Protein AF-A0A7M5V7S6-F1 (afdb_monomer_lite)

Foldseek 3Di:
DVVVVVVVQVVCCVVVVDPPDDPQPDLVQKDWDLVVLLVVVVPDDLQAQDPLVVSLVVRVIDGPVRHRDPCRSVSSVVSCVVVVPDRVSNVPPPDPPPVPPPDDPPPPPPPDDD

pLDDT: mean 78.66, std 14.25, range [43.69, 93.25]

Structure (mmCIF, N/CA/C/O backbone):
data_AF-A0A7M5V7S6-F1
#
_entry.id   AF-A0A7M5V7S6-F1
#
loop_
_atom_site.group_PDB
_atom_site.id
_atom_site.type_symbol
_atom_site.label_atom_id
_atom_site.label_alt_id
_atom_site.label_comp_id
_atom_site.label_asym_id
_atom_site.label_entity_id
_atom_site.label_seq_id
_atom_site.pdbx_PDB_ins_code
_atom_site.Cartn_x
_atom_site.Cartn_y
_atom_site.Cartn_z
_atom_site.occupancy
_atom_site.B_iso_or_equiv
_atom_site.auth_seq_id
_atom_site.auth_comp_id
_atom_site.auth_asym_id
_atom_site.auth_atom_id
_atom_site.pdbx_PDB_model_num
ATOM 1 N N . GLU A 1 1 ? 26.559 -3.299 13.815 1.00 65.69 1 GLU A N 1
ATOM 2 C CA . GLU A 1 1 ? 25.907 -2.121 14.434 1.00 65.69 1 GLU A CA 1
ATOM 3 C C . GLU A 1 1 ? 24.507 -1.780 13.887 1.00 65.69 1 GLU A C 1
ATOM 5 O O . GLU A 1 1 ? 23.562 -1.748 14.662 1.00 65.69 1 GLU A O 1
ATOM 10 N N . ALA A 1 2 ? 24.305 -1.566 12.576 1.00 69.00 2 ALA A N 1
ATOM 11 C CA . ALA A 1 2 ? 22.989 -1.167 12.034 1.00 69.00 2 ALA A CA 1
ATOM 12 C C . ALA A 1 2 ? 21.857 -2.196 12.255 1.00 69.00 2 ALA A C 1
ATOM 14 O O . ALA A 1 2 ? 20.743 -1.813 12.595 1.00 69.00 2 ALA A O 1
ATOM 15 N N . LYS A 1 3 ? 22.151 -3.498 12.120 1.00 77.88 3 LYS A N 1
ATOM 16 C CA . LYS A 1 3 ? 21.167 -4.579 12.325 1.00 77.88 3 LYS A CA 1
ATOM 17 C C . LYS A 1 3 ? 20.629 -4.626 13.762 1.00 77.88 3 LYS A C 1
ATOM 19 O O . LYS A 1 3 ? 19.434 -4.814 13.953 1.00 77.88 3 LYS A O 1
ATOM 24 N N . LEU A 1 4 ? 21.496 -4.394 14.750 1.00 81.00 4 LEU A N 1
ATOM 25 C CA . LEU A 1 4 ? 21.135 -4.401 16.173 1.00 81.00 4 LEU A CA 1
ATOM 26 C C . LEU A 1 4 ? 20.152 -3.274 16.506 1.00 81.00 4 LEU A C 1
ATOM 28 O O . LEU A 1 4 ? 19.153 -3.516 17.171 1.00 81.00 4 LEU A O 1
ATOM 32 N N . ARG A 1 5 ? 20.365 -2.073 15.951 1.00 78.06 5 ARG A N 1
ATOM 33 C CA . ARG A 1 5 ? 19.434 -0.942 16.111 1.00 78.06 5 ARG A CA 1
ATOM 34 C C . ARG A 1 5 ? 18.040 -1.245 15.563 1.00 78.06 5 ARG A C 1
ATOM 36 O O . ARG A 1 5 ? 17.044 -0.833 16.148 1.00 78.06 5 ARG A O 1
ATOM 43 N N . THR A 1 6 ? 17.957 -1.959 14.441 1.00 79.88 6 THR A N 1
ATOM 44 C CA . THR A 1 6 ? 16.670 -2.344 13.846 1.00 79.88 6 THR A CA 1
ATOM 45 C C . THR A 1 6 ? 15.940 -3.382 14.693 1.00 79.88 6 THR A C 1
ATOM 47 O O . THR A 1 6 ? 14.734 -3.261 14.873 1.00 79.88 6 THR A O 1
ATOM 50 N N . ILE A 1 7 ? 16.660 -4.372 15.227 1.00 83.00 7 ILE A N 1
ATOM 51 C CA . ILE A 1 7 ? 16.087 -5.417 16.088 1.00 83.00 7 ILE A CA 1
ATOM 52 C C . ILE A 1 7 ? 15.566 -4.800 17.390 1.00 83.00 7 ILE A C 1
ATOM 54 O O . ILE A 1 7 ? 14.383 -4.927 17.682 1.00 83.00 7 ILE A O 1
ATOM 58 N N . GLN A 1 8 ? 16.391 -4.007 18.080 1.00 83.94 8 GLN A N 1
ATOM 59 C CA . GLN A 1 8 ? 16.003 -3.321 19.319 1.00 83.94 8 GLN A CA 1
ATOM 60 C C . GLN A 1 8 ? 14.791 -2.401 19.136 1.00 83.94 8 GLN A C 1
ATOM 62 O O . GLN A 1 8 ? 13.964 -2.254 20.033 1.00 83.94 8 GLN A O 1
ATOM 67 N N . ARG A 1 9 ? 14.666 -1.754 17.971 1.00 79.00 9 ARG A N 1
ATOM 68 C CA . ARG A 1 9 ? 13.492 -0.931 17.668 1.00 79.00 9 ARG A CA 1
ATOM 69 C C . ARG A 1 9 ? 12.236 -1.781 17.475 1.00 79.00 9 ARG A C 1
ATOM 71 O O . ARG A 1 9 ? 11.202 -1.421 18.021 1.00 79.00 9 ARG A O 1
ATOM 78 N N . LYS A 1 10 ? 12.332 -2.901 16.753 1.00 79.88 10 LYS A N 1
ATOM 79 C CA . LYS A 1 10 ? 11.210 -3.835 16.568 1.00 79.88 10 LYS A CA 1
ATOM 80 C C . LYS A 1 10 ? 10.748 -4.456 17.886 1.00 79.88 10 LYS A C 1
ATOM 82 O O . LYS A 1 10 ? 9.552 -4.595 18.095 1.00 79.88 10 LYS A O 1
ATOM 87 N N . GLU A 1 11 ? 11.674 -4.782 18.784 1.00 83.31 11 GLU A N 1
ATOM 88 C CA . GLU A 1 11 ? 11.350 -5.287 20.125 1.00 83.31 11 GLU A CA 1
ATOM 89 C C . GLU A 1 11 ? 10.598 -4.238 20.952 1.00 83.31 11 GLU A C 1
ATOM 91 O O . GLU A 1 11 ? 9.573 -4.547 21.553 1.00 83.31 11 GLU A O 1
ATOM 96 N N . LYS A 1 12 ? 11.032 -2.972 20.908 1.00 81.62 12 LYS A N 1
ATOM 97 C CA . LYS A 1 12 ? 10.308 -1.861 21.548 1.00 81.62 12 LYS A CA 1
ATOM 98 C C . LYS A 1 12 ? 8.929 -1.617 20.932 1.00 81.62 12 LYS A C 1
ATOM 100 O O . LYS A 1 12 ? 8.007 -1.265 21.658 1.00 81.62 12 LYS A O 1
ATOM 105 N N . GLU A 1 13 ? 8.781 -1.795 19.619 1.00 81.38 13 GLU A N 1
ATOM 106 C CA . GLU A 1 13 ? 7.482 -1.725 18.936 1.00 81.38 13 GLU A CA 1
ATOM 107 C C . GLU A 1 13 ? 6.558 -2.873 19.381 1.00 81.38 13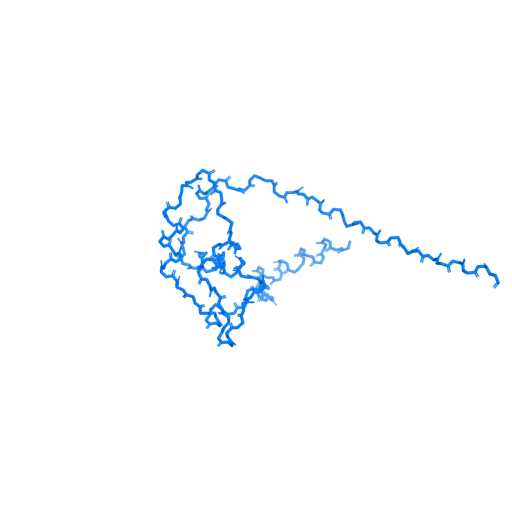 GLU A C 1
ATOM 109 O O . GLU A 1 13 ? 5.396 -2.628 19.691 1.00 81.38 13 GLU A O 1
ATOM 114 N N . ALA A 1 14 ? 7.082 -4.098 19.512 1.00 77.38 14 ALA A N 1
ATOM 115 C CA . ALA A 1 14 ? 6.330 -5.253 20.011 1.00 77.38 14 ALA A CA 1
ATOM 116 C C . ALA A 1 14 ? 5.915 -5.106 21.487 1.00 77.38 14 ALA A C 1
ATOM 118 O O . ALA A 1 14 ? 4.832 -5.534 21.870 1.00 77.38 14 ALA A O 1
ATOM 119 N N . GLN A 1 15 ? 6.753 -4.463 22.305 1.00 83.25 15 GLN A N 1
ATOM 120 C CA . GLN A 1 15 ? 6.478 -4.161 23.716 1.00 83.25 15 GLN A CA 1
ATOM 121 C C . GLN A 1 15 ? 5.604 -2.907 23.917 1.00 83.25 15 GLN A C 1
ATOM 123 O O . GLN A 1 15 ? 5.347 -2.518 25.052 1.00 83.25 15 GLN A O 1
ATOM 128 N N . GLY A 1 16 ? 5.183 -2.227 22.843 1.00 79.06 16 GLY A N 1
ATOM 129 C CA . GLY A 1 16 ? 4.388 -0.994 22.918 1.00 79.06 16 GLY A CA 1
ATOM 130 C C . GLY A 1 16 ? 5.158 0.251 23.388 1.00 79.06 16 GLY A C 1
ATOM 131 O O . GLY A 1 16 ? 4.581 1.331 23.492 1.00 79.06 16 GLY A O 1
ATOM 132 N N . LEU A 1 17 ? 6.469 0.137 23.623 1.00 81.38 17 LEU A N 1
ATOM 133 C CA . LEU A 1 17 ? 7.358 1.230 24.041 1.00 81.38 17 LEU A CA 1
ATOM 134 C C . LEU A 1 17 ? 7.698 2.194 22.892 1.00 81.38 17 LEU A C 1
ATOM 136 O O . LEU A 1 17 ? 8.195 3.296 23.126 1.00 81.38 17 LEU A O 1
ATOM 140 N N . ALA A 1 18 ? 7.456 1.792 21.643 1.00 75.38 18 ALA A N 1
ATOM 141 C CA . ALA A 1 18 ? 7.631 2.627 20.462 1.00 75.38 18 ALA A CA 1
ATOM 142 C C . ALA A 1 18 ? 6.444 2.474 19.505 1.00 75.38 18 ALA A C 1
ATOM 144 O O . ALA A 1 18 ? 6.017 1.365 19.199 1.00 75.38 18 ALA A O 1
ATOM 145 N N . LYS A 1 19 ? 5.929 3.595 18.984 1.00 70.12 19 LYS A N 1
ATOM 146 C CA . LYS A 1 19 ? 4.901 3.556 17.936 1.00 70.12 19 LYS A CA 1
ATOM 147 C C . LYS A 1 19 ? 5.531 3.104 16.612 1.00 70.12 19 LYS A C 1
ATOM 149 O O . LYS A 1 19 ? 6.582 3.647 16.243 1.00 70.12 19 LYS A O 1
ATOM 154 N N . PRO A 1 20 ? 4.893 2.177 15.872 1.00 69.75 20 PRO A N 1
ATOM 155 C CA . PRO A 1 20 ? 5.357 1.802 14.547 1.00 69.75 20 PRO A CA 1
ATOM 156 C C . PRO A 1 20 ? 5.373 3.033 13.640 1.00 69.75 20 PRO A C 1
ATOM 158 O O . PRO A 1 20 ? 4.497 3.901 13.698 1.00 69.75 20 PRO A O 1
ATOM 161 N N . SER A 1 21 ? 6.408 3.139 12.809 1.00 64.31 21 SER A N 1
ATOM 162 C CA . SER A 1 21 ? 6.527 4.253 11.873 1.00 64.31 21 SER A CA 1
ATOM 163 C C . SER A 1 21 ? 5.499 4.103 10.749 1.00 64.31 21 SER A C 1
ATOM 165 O O . SER A 1 21 ? 5.682 3.307 9.832 1.00 64.31 21 SER A O 1
ATOM 167 N N . ASN A 1 22 ? 4.426 4.895 10.800 1.00 63.66 22 ASN A N 1
ATOM 168 C CA . ASN A 1 22 ? 3.466 4.993 9.703 1.00 63.66 22 ASN A CA 1
ATOM 169 C C . ASN A 1 22 ? 3.965 5.990 8.656 1.00 63.66 22 ASN A C 1
ATOM 171 O O . ASN A 1 22 ? 3.747 7.195 8.765 1.00 63.66 22 ASN A O 1
ATOM 175 N N . HIS A 1 23 ? 4.612 5.478 7.609 1.00 61.72 23 HIS A N 1
ATOM 176 C CA . HIS A 1 23 ? 5.129 6.301 6.510 1.00 61.72 23 HIS A CA 1
ATOM 177 C C . HIS A 1 23 ? 4.022 6.954 5.651 1.00 61.72 23 HIS A C 1
ATOM 179 O O . HIS A 1 23 ? 4.281 7.909 4.924 1.00 61.72 23 HIS A O 1
ATOM 185 N N . VAL A 1 24 ? 2.785 6.459 5.750 1.00 65.94 24 VAL A N 1
ATOM 186 C CA . VAL A 1 24 ? 1.629 6.908 4.953 1.00 65.94 24 VAL A CA 1
ATOM 187 C C . VAL A 1 24 ? 0.874 8.082 5.604 1.00 65.94 24 VAL A C 1
ATOM 189 O O . VAL A 1 24 ? 0.220 8.864 4.910 1.00 65.94 24 VAL A O 1
ATOM 192 N N . GLY A 1 25 ? 1.017 8.265 6.922 1.00 72.75 25 GLY A N 1
ATOM 193 C CA . GLY A 1 25 ? 0.261 9.259 7.690 1.00 72.75 25 GLY A CA 1
ATOM 194 C C . GLY A 1 25 ? -1.215 8.879 7.880 1.00 72.75 25 GLY A C 1
ATOM 195 O O . GLY A 1 25 ? -1.558 7.699 7.872 1.00 72.75 25 GLY A O 1
ATOM 196 N N . ASN A 1 26 ? -2.080 9.879 8.081 1.00 81.69 26 ASN A N 1
ATOM 197 C CA . ASN A 1 26 ? -3.529 9.688 8.208 1.00 81.69 26 ASN A CA 1
ATOM 198 C C . ASN A 1 26 ? -4.186 9.568 6.816 1.00 81.69 26 ASN A C 1
ATOM 200 O O . ASN A 1 26 ? -4.063 10.488 6.004 1.00 81.69 26 ASN A O 1
ATOM 204 N N . LEU A 1 27 ? -4.904 8.467 6.558 1.00 84.94 27 LEU A N 1
ATOM 205 C CA . LEU A 1 27 ? -5.632 8.227 5.304 1.00 84.94 27 LEU A CA 1
ATOM 206 C C . LEU A 1 27 ? -6.725 9.274 5.032 1.00 84.94 27 LEU A C 1
ATOM 208 O O . LEU A 1 27 ? -7.039 9.547 3.875 1.00 84.94 27 LEU A O 1
ATOM 212 N N . ASP A 1 28 ? -7.249 9.923 6.070 1.00 85.12 28 ASP A N 1
ATOM 213 C CA . ASP A 1 28 ? -8.276 10.959 5.932 1.00 85.12 28 ASP A CA 1
ATOM 214 C C . ASP A 1 28 ? -7.743 12.281 5.380 1.00 85.12 28 ASP A C 1
ATOM 216 O O . ASP A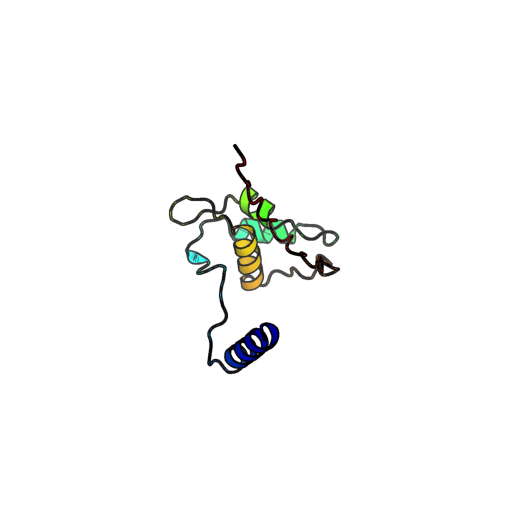 1 28 ? -8.519 13.188 5.092 1.00 85.12 28 ASP A O 1
ATOM 220 N N . ASN A 1 29 ? -6.427 12.418 5.205 1.00 87.31 29 ASN A N 1
ATOM 221 C CA . ASN A 1 29 ? -5.824 13.579 4.548 1.00 87.31 29 ASN A CA 1
ATOM 222 C C . ASN A 1 29 ? -5.832 13.481 3.019 1.00 87.31 29 ASN A C 1
ATOM 224 O O . ASN A 1 29 ? -5.420 14.434 2.347 1.00 87.31 29 ASN A O 1
ATOM 228 N N . TYR A 1 30 ? -6.291 12.352 2.478 1.00 89.94 30 TYR A N 1
ATOM 229 C CA . TYR A 1 30 ? -6.324 12.083 1.051 1.00 89.94 30 TYR A CA 1
ATOM 230 C C . TYR A 1 30 ? -7.761 11.971 0.553 1.00 89.94 30 TYR A C 1
ATOM 232 O O . TYR A 1 30 ? -8.626 11.390 1.205 1.00 89.94 30 TYR A O 1
ATOM 240 N N . VAL A 1 31 ? -7.988 12.524 -0.632 1.00 91.50 31 VAL A N 1
ATOM 241 C CA . VAL A 1 31 ? -9.268 12.531 -1.331 1.00 91.50 31 VAL A CA 1
ATOM 242 C C . VAL A 1 31 ? -9.112 11.688 -2.589 1.00 91.50 31 VAL A C 1
ATOM 244 O O . VAL A 1 31 ? -8.250 11.968 -3.427 1.00 91.50 31 VAL A O 1
ATOM 247 N N . PHE A 1 32 ? -9.912 10.630 -2.681 1.00 92.62 32 PHE A N 1
ATOM 248 C CA . PHE A 1 32 ? -10.011 9.730 -3.827 1.00 92.62 32 PHE A CA 1
ATOM 249 C C . PHE A 1 32 ? -11.277 8.875 -3.711 1.00 92.62 32 PHE A C 1
ATOM 251 O O . PHE A 1 32 ? -11.870 8.782 -2.634 1.00 92.62 32 PHE A O 1
ATOM 258 N N . ASP A 1 33 ? -11.670 8.247 -4.815 1.00 92.38 33 ASP A N 1
ATOM 259 C CA . ASP A 1 33 ? -12.794 7.311 -4.857 1.00 92.38 33 ASP A CA 1
ATOM 260 C C . ASP A 1 33 ? -12.404 5.976 -4.199 1.00 92.38 33 ASP A C 1
ATOM 262 O O . ASP A 1 33 ? -11.787 5.105 -4.815 1.00 92.38 33 ASP A O 1
ATOM 266 N N . ARG A 1 34 ? -12.710 5.861 -2.903 1.00 92.06 34 ARG A N 1
ATOM 267 C CA . ARG A 1 34 ? -12.387 4.700 -2.061 1.00 92.06 34 ARG A CA 1
ATOM 268 C C . ARG A 1 34 ? -13.077 3.429 -2.564 1.00 92.06 34 ARG A C 1
ATOM 270 O O . ARG A 1 34 ? -12.421 2.399 -2.709 1.00 92.06 34 ARG A O 1
ATOM 277 N N . ASP A 1 35 ? -14.363 3.522 -2.885 1.00 92.69 35 ASP A N 1
ATOM 278 C CA . ASP A 1 35 ? -15.170 2.377 -3.312 1.00 92.69 35 ASP A CA 1
ATOM 279 C C . ASP A 1 35 ? -14.792 1.924 -4.723 1.00 92.69 35 ASP A C 1
ATOM 281 O O . ASP A 1 35 ? -14.687 0.724 -4.992 1.00 92.69 35 ASP A O 1
ATOM 285 N N . GLY A 1 36 ? -14.524 2.875 -5.623 1.00 92.81 36 GLY A N 1
ATOM 286 C CA . GLY A 1 36 ? -14.036 2.578 -6.965 1.00 92.81 36 GLY A CA 1
ATOM 287 C C . GLY A 1 36 ? -12.695 1.845 -6.951 1.00 92.81 36 GLY A C 1
ATOM 288 O O . GLY A 1 36 ? -12.511 0.893 -7.711 1.00 92.81 36 GLY A O 1
ATOM 289 N N . VAL A 1 37 ? -11.779 2.227 -6.052 1.00 92.69 37 VAL A N 1
ATOM 290 C CA . VAL A 1 37 ? -10.493 1.532 -5.877 1.00 92.69 37 VAL A CA 1
ATOM 291 C C . VAL A 1 37 ? -10.704 0.081 -5.449 1.00 92.69 37 VAL A C 1
ATOM 293 O O . VAL A 1 37 ? -10.070 -0.804 -6.023 1.00 92.69 37 VAL A O 1
ATOM 296 N N . ILE A 1 38 ? -11.578 -0.172 -4.469 1.00 93.12 38 ILE A N 1
ATOM 297 C CA . ILE A 1 38 ? -11.857 -1.530 -3.975 1.00 93.12 38 ILE A CA 1
ATOM 298 C C . ILE A 1 38 ? -12.402 -2.393 -5.112 1.00 93.12 38 ILE A C 1
ATOM 300 O O . ILE A 1 38 ? -11.794 -3.406 -5.448 1.00 93.12 38 ILE A O 1
ATOM 304 N N . LYS A 1 39 ? -13.469 -1.936 -5.781 1.00 93.25 39 LYS A N 1
ATOM 305 C CA . LYS A 1 39 ? -14.095 -2.664 -6.896 1.00 93.25 39 LYS A CA 1
ATOM 306 C C . LYS A 1 39 ? -13.113 -2.946 -8.026 1.00 93.25 39 LYS A C 1
ATOM 308 O O . LYS A 1 39 ? -13.095 -4.041 -8.583 1.00 93.25 39 LYS A O 1
ATOM 313 N N . PHE A 1 40 ? -12.277 -1.966 -8.362 1.00 91.50 40 PHE A N 1
ATOM 314 C CA . PHE A 1 40 ? -11.262 -2.142 -9.391 1.00 91.50 40 PHE A CA 1
ATOM 315 C C . PHE A 1 40 ? -10.254 -3.215 -8.997 1.00 91.50 40 PHE A C 1
ATOM 317 O O . PHE A 1 40 ? -10.002 -4.122 -9.785 1.00 91.50 40 PHE A O 1
ATOM 324 N N . VAL A 1 41 ? -9.711 -3.154 -7.781 1.00 89.94 41 VAL A N 1
ATOM 325 C CA . VAL A 1 41 ? -8.748 -4.152 -7.303 1.00 89.94 41 VAL A CA 1
ATOM 326 C C . VAL A 1 41 ? -9.383 -5.535 -7.245 1.00 89.94 41 VAL A C 1
ATOM 328 O O . VAL A 1 41 ? -8.751 -6.487 -7.693 1.00 89.94 41 VAL A O 1
ATOM 331 N N . GLU A 1 42 ? -10.624 -5.648 -6.775 1.00 89.50 42 GLU A N 1
ATOM 332 C CA . GLU A 1 42 ? -11.380 -6.902 -6.722 1.00 89.50 42 GLU A CA 1
ATOM 333 C C . GLU A 1 42 ? -11.626 -7.509 -8.109 1.00 89.50 42 GLU A C 1
ATOM 335 O O . GLU A 1 42 ? -11.545 -8.729 -8.256 1.00 89.50 42 GLU A O 1
ATOM 340 N N . SER A 1 43 ? -11.829 -6.670 -9.128 1.00 90.88 43 SER A N 1
ATOM 341 C CA . SER A 1 43 ? -12.039 -7.096 -10.518 1.00 90.88 43 SER A CA 1
ATOM 342 C C . SER A 1 43 ? -10.773 -7.571 -11.242 1.00 90.88 43 SER A C 1
ATOM 344 O O . SER A 1 43 ? -10.867 -8.164 -12.316 1.00 90.88 43 SER A O 1
ATOM 346 N N . LEU A 1 44 ? -9.581 -7.305 -10.691 1.00 88.75 44 LEU A N 1
ATOM 347 C CA . LEU A 1 44 ? -8.328 -7.699 -11.332 1.00 88.75 44 LEU A CA 1
ATOM 348 C C . LEU A 1 44 ? -8.114 -9.220 -11.269 1.00 88.75 44 LEU A C 1
ATOM 350 O O . LEU A 1 44 ? -8.397 -9.833 -10.238 1.00 88.75 44 LEU A O 1
ATOM 354 N N . PRO A 1 45 ? -7.541 -9.822 -12.328 1.00 85.25 45 PRO A N 1
ATOM 355 C CA . PRO A 1 45 ? -7.183 -11.233 -12.329 1.00 85.25 45 PRO A CA 1
ATOM 356 C C . PRO A 1 45 ? -6.069 -11.521 -11.312 1.00 85.25 45 PRO A C 1
ATOM 358 O O . PRO A 1 45 ? -5.140 -10.727 -11.144 1.00 85.25 45 PRO A O 1
ATOM 361 N N . ASN A 1 46 ? -6.138 -12.691 -10.675 1.00 83.75 46 ASN A N 1
ATOM 362 C CA . ASN A 1 46 ? -5.213 -13.109 -9.613 1.00 83.75 46 ASN A CA 1
ATOM 363 C C . ASN A 1 46 ? -3.779 -13.374 -10.112 1.00 83.75 46 ASN A C 1
ATOM 365 O O . ASN A 1 46 ? -2.850 -13.473 -9.318 1.00 83.75 46 ASN A O 1
ATOM 369 N N . ASP A 1 47 ? -3.572 -13.445 -11.426 1.00 79.94 47 ASP A N 1
ATOM 370 C CA . ASP A 1 47 ? -2.303 -13.882 -12.012 1.00 79.94 47 ASP A CA 1
ATOM 371 C C . ASP A 1 47 ? -1.173 -12.850 -11.883 1.00 79.94 47 ASP A C 1
ATOM 373 O O . ASP A 1 47 ? 0.001 -13.188 -12.058 1.00 79.94 47 ASP A O 1
ATOM 377 N N . LYS A 1 48 ? -1.497 -11.566 -11.648 1.00 77.88 48 LYS A N 1
ATOM 378 C CA . LYS A 1 48 ? -0.502 -10.482 -11.629 1.00 77.88 48 LYS A CA 1
ATOM 379 C C . LYS A 1 48 ? -0.749 -9.465 -10.512 1.00 77.88 48 LYS A C 1
ATOM 381 O O . LYS A 1 48 ? -1.848 -8.920 -10.418 1.00 77.88 48 LYS A O 1
ATOM 386 N N . PRO A 1 49 ? 0.291 -9.094 -9.737 1.00 83.25 49 PRO A N 1
ATOM 387 C CA . PRO A 1 49 ? 0.172 -8.057 -8.722 1.00 83.25 49 PRO A CA 1
ATOM 388 C C . PRO A 1 49 ? -0.086 -6.678 -9.349 1.00 83.25 49 PRO A C 1
ATOM 390 O O . PRO A 1 49 ? 0.669 -6.258 -10.238 1.00 83.25 49 PRO A O 1
ATOM 393 N N . PRO A 1 50 ? -1.102 -5.932 -8.871 1.00 86.12 50 PRO A N 1
ATOM 394 C CA . PRO A 1 50 ? -1.393 -4.605 -9.386 1.00 86.12 50 PRO A CA 1
ATOM 395 C C . PRO A 1 50 ? -0.251 -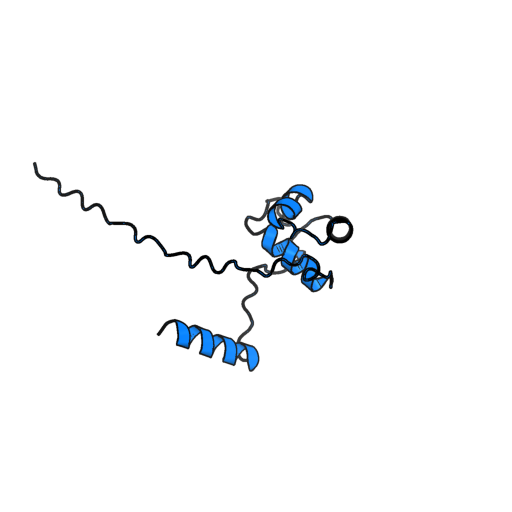3.620 -9.124 1.00 86.12 50 PRO A C 1
ATOM 397 O O . PRO A 1 50 ? 0.342 -3.575 -8.042 1.00 86.12 50 PRO A O 1
ATOM 400 N N . ILE A 1 51 ? 0.014 -2.739 -10.091 1.00 90.31 51 ILE A N 1
ATOM 401 C CA . ILE A 1 51 ? 0.946 -1.627 -9.894 1.00 90.31 51 ILE A CA 1
ATOM 402 C C . ILE A 1 51 ? 0.227 -0.523 -9.111 1.00 90.31 51 ILE A C 1
ATOM 404 O O . ILE A 1 51 ? -0.434 0.345 -9.676 1.00 90.31 51 ILE A O 1
ATOM 408 N N . MET A 1 52 ? 0.412 -0.513 -7.792 1.00 91.00 52 MET A N 1
ATOM 409 C CA . MET A 1 52 ? -0.262 0.415 -6.867 1.00 91.00 52 MET A CA 1
ATOM 410 C C . MET A 1 52 ? -0.086 1.894 -7.234 1.00 91.00 52 MET A C 1
ATOM 412 O O . MET A 1 52 ? -0.995 2.703 -7.067 1.00 91.00 52 MET A O 1
ATOM 416 N N . ARG A 1 53 ? 1.079 2.268 -7.784 1.00 90.19 53 ARG A N 1
ATOM 417 C CA . ARG A 1 53 ? 1.318 3.641 -8.254 1.00 90.19 53 ARG A CA 1
ATOM 418 C C . ARG A 1 53 ? 0.419 4.015 -9.433 1.00 90.19 53 ARG A C 1
ATOM 420 O O . ARG A 1 53 ? -0.026 5.154 -9.483 1.00 90.19 53 ARG A O 1
ATOM 427 N N . GLN A 1 54 ? 0.153 3.088 -10.352 1.00 91.19 54 GLN A N 1
ATOM 428 C CA . GLN A 1 54 ? -0.754 3.334 -11.475 1.00 91.19 54 GLN A CA 1
ATOM 429 C C . GLN A 1 54 ? -2.196 3.450 -10.991 1.00 91.19 54 GLN A C 1
ATOM 431 O O . GLN A 1 54 ? -2.882 4.375 -11.403 1.00 91.19 54 GLN A O 1
ATOM 436 N N . ILE A 1 55 ? -2.615 2.604 -10.044 1.00 92.50 55 ILE A N 1
ATOM 437 C CA . ILE A 1 55 ? -3.933 2.730 -9.401 1.00 92.50 55 ILE A CA 1
ATOM 438 C C . ILE A 1 55 ? -4.083 4.126 -8.787 1.00 92.50 55 ILE A C 1
ATOM 440 O O . ILE A 1 55 ? -5.051 4.823 -9.067 1.00 92.50 55 ILE A O 1
ATOM 444 N N . ALA A 1 56 ? -3.080 4.597 -8.042 1.00 92.19 56 ALA A N 1
ATOM 445 C CA . ALA A 1 56 ? -3.121 5.931 -7.447 1.00 92.19 56 ALA A CA 1
ATOM 446 C C . ALA A 1 56 ? -3.251 7.077 -8.468 1.00 92.19 56 ALA A C 1
ATOM 448 O O . ALA A 1 56 ? -3.881 8.093 -8.174 1.00 92.19 56 ALA A O 1
ATOM 449 N N . ILE A 1 57 ? -2.661 6.921 -9.656 1.00 91.50 57 ILE A N 1
ATOM 450 C CA . ILE A 1 57 ? -2.765 7.896 -10.749 1.00 91.50 57 ILE A CA 1
ATOM 451 C C . ILE A 1 57 ? -4.150 7.821 -11.402 1.00 91.50 57 ILE A C 1
ATOM 453 O O . ILE A 1 57 ? -4.789 8.857 -11.583 1.00 91.50 57 ILE A O 1
ATOM 457 N N . ASN A 1 58 ? -4.637 6.613 -11.698 1.00 91.94 58 ASN A N 1
ATOM 458 C CA . ASN A 1 58 ? -5.933 6.384 -12.342 1.00 91.94 58 ASN A CA 1
ATOM 459 C C . ASN A 1 58 ? -7.089 6.922 -11.492 1.00 91.94 58 ASN A C 1
ATOM 461 O O . ASN A 1 58 ? -7.976 7.597 -12.007 1.00 91.94 58 ASN A O 1
ATOM 465 N N . PHE A 1 59 ? -7.022 6.705 -10.178 1.00 92.62 59 PHE A N 1
ATOM 466 C CA . PHE A 1 59 ? -8.001 7.204 -9.212 1.00 92.62 59 PHE A CA 1
ATOM 467 C C . PHE A 1 59 ? -7.715 8.630 -8.722 1.00 92.62 59 PHE A C 1
ATOM 469 O O . PHE A 1 59 ? -8.378 9.111 -7.805 1.00 92.62 59 PHE A O 1
ATOM 476 N N . LYS A 1 60 ? -6.742 9.322 -9.339 1.00 92.38 60 LYS A N 1
ATOM 477 C CA . LYS A 1 60 ? -6.396 10.731 -9.094 1.00 92.38 60 LYS A CA 1
ATOM 478 C C . LYS A 1 60 ? -6.300 11.077 -7.606 1.00 92.38 60 LYS A C 1
ATOM 480 O O . LYS A 1 60 ? -6.879 12.074 -7.172 1.00 92.38 60 LYS A O 1
ATOM 485 N N . ILE A 1 61 ? -5.560 10.279 -6.830 1.00 91.38 61 ILE A N 1
ATOM 486 C CA . ILE A 1 61 ? -5.379 10.565 -5.402 1.00 91.38 61 ILE A CA 1
ATOM 487 C C . ILE A 1 61 ? -4.763 11.943 -5.237 1.00 91.38 61 ILE A C 1
ATOM 489 O O . ILE A 1 61 ? -3.735 12.258 -5.842 1.00 91.38 61 ILE A O 1
ATOM 493 N N . LYS A 1 62 ? -5.376 12.742 -4.371 1.00 93.06 62 LYS A N 1
ATOM 494 C CA . LYS A 1 62 ? -4.885 14.062 -4.000 1.00 93.06 62 LYS A CA 1
ATOM 495 C C . LYS A 1 62 ? -4.873 14.209 -2.491 1.00 93.06 62 LYS A C 1
ATOM 497 O O . LYS A 1 62 ? -5.684 13.615 -1.787 1.00 93.06 62 LYS A O 1
ATOM 502 N N . HIS A 1 63 ? -3.964 15.025 -1.985 1.00 90.06 63 HIS A N 1
ATOM 503 C CA . HIS A 1 63 ? -4.109 15.594 -0.653 1.00 90.06 63 HIS A CA 1
ATOM 504 C C . HIS A 1 63 ? -5.338 16.510 -0.609 1.00 90.06 63 HIS A C 1
ATOM 506 O O . HIS A 1 63 ? -5.764 17.028 -1.641 1.00 90.06 63 HIS A O 1
ATOM 512 N N . LYS A 1 64 ? -5.845 16.809 0.592 1.00 86.12 64 LYS A N 1
ATOM 513 C CA . LYS A 1 64 ? -6.853 17.870 0.800 1.00 86.12 64 LYS A CA 1
ATOM 514 C C . LYS A 1 64 ? -6.465 19.214 0.167 1.00 86.12 64 LYS A C 1
ATOM 516 O O . LYS A 1 64 ? -7.330 19.950 -0.283 1.00 86.12 64 LYS A O 1
ATOM 521 N N . ASN A 1 65 ? -5.166 19.480 0.050 1.00 85.81 65 ASN A N 1
ATOM 522 C CA . ASN A 1 65 ? -4.620 20.688 -0.570 1.00 85.81 65 ASN A CA 1
ATOM 523 C C . ASN A 1 65 ? -4.602 20.628 -2.116 1.00 85.81 65 ASN A C 1
ATOM 525 O O . ASN A 1 65 ? -4.033 21.505 -2.751 1.00 85.81 65 ASN A O 1
ATOM 529 N N . GLY A 1 66 ? -5.138 19.570 -2.735 1.00 86.38 66 GLY A N 1
ATOM 530 C CA . GLY A 1 66 ? -5.219 19.400 -4.192 1.00 86.38 66 GLY A CA 1
ATOM 531 C C . GLY A 1 66 ? -3.979 18.793 -4.864 1.00 86.38 66 GLY A C 1
ATOM 532 O O . GLY A 1 66 ? -4.067 18.353 -6.011 1.00 86.38 66 GLY A O 1
ATOM 533 N N . ASN A 1 67 ? -2.849 18.704 -4.156 1.00 88.94 67 ASN A N 1
ATOM 534 C CA . ASN A 1 67 ? -1.591 18.169 -4.688 1.00 88.94 67 ASN A CA 1
ATOM 535 C C . ASN A 1 67 ? -1.588 16.637 -4.781 1.00 88.94 67 ASN A C 1
ATOM 537 O O . ASN A 1 67 ? -2.137 15.953 -3.917 1.00 88.94 67 ASN A O 1
ATOM 541 N N . VAL A 1 68 ? -0.909 16.090 -5.793 1.00 88.44 68 VAL A N 1
ATOM 542 C CA . VAL A 1 68 ? -0.747 14.638 -5.968 1.00 88.44 68 VAL A CA 1
ATOM 543 C C . VAL A 1 68 ? 0.387 14.126 -5.068 1.00 88.44 68 VAL A C 1
ATOM 545 O O . VAL A 1 68 ? 1.509 14.618 -5.186 1.00 88.44 68 VAL A O 1
ATOM 548 N N . PRO A 1 69 ? 0.147 13.124 -4.204 1.00 88.94 69 PRO A N 1
ATOM 549 C CA . PRO A 1 69 ? 1.183 12.573 -3.340 1.00 88.94 69 PRO A CA 1
ATOM 550 C C . PRO A 1 69 ? 2.244 11.798 -4.133 1.00 88.94 69 PRO A C 1
ATOM 552 O O . PRO A 1 69 ? 1.932 10.955 -4.988 1.00 88.94 69 PRO A O 1
ATOM 555 N N . GLU A 1 70 ? 3.516 12.000 -3.789 1.00 88.31 70 GLU A N 1
ATOM 556 C CA . GLU A 1 70 ? 4.631 11.199 -4.315 1.00 88.31 70 GLU A CA 1
ATOM 557 C C . GLU A 1 70 ? 4.527 9.731 -3.874 1.00 88.31 70 GLU A C 1
ATOM 559 O O . GLU A 1 70 ? 4.753 8.809 -4.661 1.00 88.31 70 GLU A O 1
ATOM 564 N N . ASN A 1 71 ? 4.077 9.503 -2.639 1.00 88.94 71 ASN A N 1
ATOM 565 C CA . ASN A 1 71 ? 3.876 8.189 -2.029 1.00 88.94 71 ASN A CA 1
ATOM 566 C C . ASN A 1 71 ? 2.494 7.566 -2.331 1.00 88.94 71 ASN A C 1
ATOM 568 O O . ASN A 1 71 ? 2.074 6.645 -1.633 1.00 88.94 71 ASN A O 1
ATOM 572 N N . GLY A 1 72 ? 1.805 7.998 -3.399 1.00 88.94 72 GLY A N 1
ATOM 573 C CA . GLY A 1 72 ? 0.454 7.532 -3.771 1.00 88.94 72 GLY A CA 1
ATOM 574 C C . GLY A 1 72 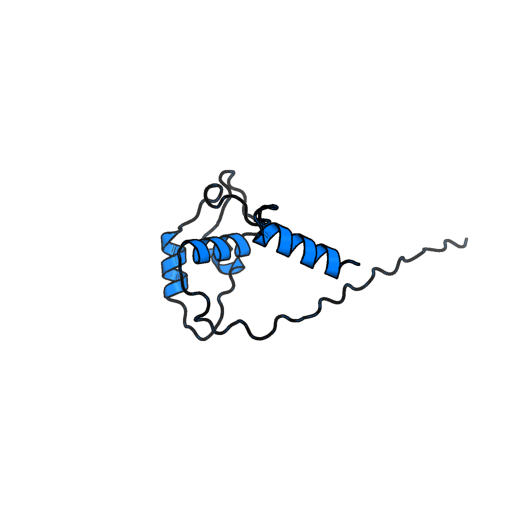? 0.270 6.009 -3.792 1.00 88.94 72 GLY A C 1
ATOM 575 O O . GLY A 1 72 ? -0.753 5.502 -3.345 1.00 88.94 72 GLY A O 1
ATOM 576 N N . GLY A 1 73 ? 1.280 5.260 -4.247 1.00 90.00 73 GLY A N 1
ATOM 577 C CA . GLY A 1 73 ? 1.212 3.795 -4.244 1.00 90.00 73 GLY A CA 1
ATOM 578 C C . GLY A 1 73 ? 1.160 3.191 -2.835 1.00 90.00 73 GLY A C 1
ATOM 579 O O . GLY A 1 73 ? 0.421 2.241 -2.612 1.00 90.00 73 GLY A O 1
ATOM 580 N N . GLN A 1 74 ? 1.897 3.760 -1.875 1.00 89.88 74 GLN A N 1
ATOM 581 C CA . GLN A 1 74 ? 1.877 3.297 -0.482 1.00 89.88 74 GLN A CA 1
ATOM 582 C C . GLN A 1 74 ? 0.549 3.633 0.201 1.00 89.88 74 GLN A C 1
ATOM 584 O O . GLN A 1 74 ? 0.061 2.840 1.001 1.00 89.88 74 GLN A O 1
ATOM 589 N N . ILE A 1 75 ? -0.045 4.781 -0.146 1.00 90.94 75 ILE A N 1
ATOM 590 C CA . ILE A 1 75 ? -1.363 5.197 0.348 1.00 90.94 75 ILE A CA 1
ATOM 591 C C . ILE A 1 75 ? -2.432 4.183 -0.060 1.00 90.94 75 ILE A C 1
ATOM 593 O O . ILE A 1 75 ? -3.174 3.720 0.800 1.00 90.94 75 ILE A O 1
ATOM 597 N N . ILE A 1 76 ? -2.458 3.768 -1.332 1.00 91.19 76 ILE A N 1
ATOM 598 C CA .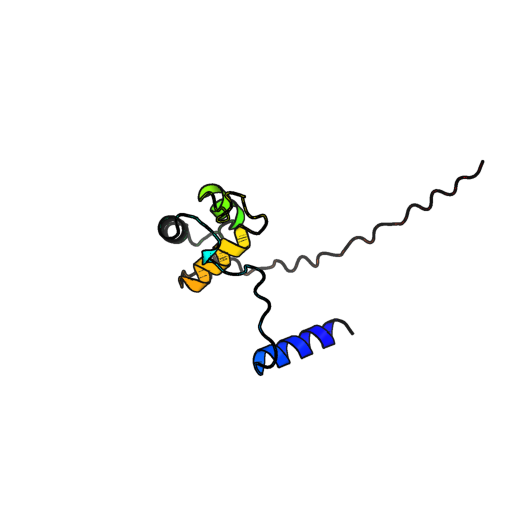 ILE A 1 76 ? -3.395 2.739 -1.812 1.00 91.19 76 ILE A CA 1
ATOM 599 C C . ILE A 1 76 ? -3.172 1.402 -1.118 1.00 91.19 76 ILE A C 1
ATOM 601 O O . ILE A 1 76 ? -4.132 0.793 -0.662 1.00 91.19 76 ILE A O 1
ATOM 605 N N . SER A 1 77 ? -1.922 0.948 -1.001 1.00 89.38 77 SER A N 1
ATOM 606 C CA . SER A 1 77 ? -1.635 -0.317 -0.319 1.00 89.38 77 SER A CA 1
ATOM 607 C C . SER A 1 77 ? -2.115 -0.308 1.130 1.00 89.38 77 SER A C 1
ATOM 609 O O . SER A 1 77 ? -2.732 -1.271 1.569 1.00 89.38 77 SER A O 1
ATOM 611 N N . ASN A 1 78 ? -1.879 0.786 1.857 1.00 89.44 78 ASN A N 1
ATOM 612 C CA . ASN A 1 78 ? -2.343 0.928 3.233 1.00 89.44 78 ASN A CA 1
ATOM 613 C C . ASN A 1 78 ? -3.878 0.986 3.307 1.00 89.44 78 ASN A C 1
ATOM 615 O O . ASN A 1 78 ? -4.477 0.279 4.110 1.00 89.44 78 ASN A O 1
ATOM 619 N N . PHE A 1 79 ? -4.522 1.749 2.420 1.00 90.94 79 PHE A N 1
ATOM 620 C CA . PHE A 1 79 ? -5.981 1.824 2.340 1.00 90.94 79 PHE A CA 1
ATOM 621 C C . PHE A 1 79 ? -6.630 0.452 2.092 1.00 90.94 79 PHE A C 1
ATOM 623 O O . PHE A 1 79 ? -7.587 0.096 2.776 1.00 90.94 79 PHE A O 1
ATOM 630 N N . LEU A 1 80 ? -6.091 -0.340 1.162 1.00 90.12 80 LEU A N 1
ATOM 631 C CA . LEU A 1 80 ? -6.591 -1.683 0.852 1.00 90.12 80 LEU A CA 1
ATOM 632 C C . LEU A 1 80 ? -6.387 -2.660 2.018 1.00 90.12 80 LEU A C 1
ATOM 634 O O . LEU A 1 80 ? -7.287 -3.440 2.318 1.00 90.12 80 LEU A O 1
ATOM 638 N N . GLN A 1 81 ? -5.254 -2.567 2.725 1.00 87.81 81 GLN A N 1
ATOM 639 C CA . GLN A 1 81 ? -5.009 -3.343 3.947 1.00 87.81 81 GLN A CA 1
ATOM 640 C C . GLN A 1 81 ? -6.016 -2.996 5.053 1.00 87.81 81 GLN A C 1
ATOM 642 O O . GLN A 1 81 ? -6.585 -3.894 5.669 1.00 87.81 81 GLN A O 1
ATOM 647 N N . VAL A 1 82 ? -6.280 -1.704 5.282 1.00 87.44 82 VAL A N 1
ATOM 648 C CA . VAL A 1 82 ? -7.283 -1.246 6.260 1.00 87.44 82 VAL A CA 1
ATOM 649 C C . VAL A 1 82 ? -8.698 -1.677 5.854 1.00 87.44 82 VAL A C 1
ATOM 651 O O . VAL A 1 82 ? -9.486 -2.069 6.711 1.00 87.44 82 VAL A O 1
ATOM 654 N N . SER A 1 83 ? -8.999 -1.674 4.553 1.00 86.50 83 SER A N 1
ATOM 655 C CA . SER A 1 83 ? -10.291 -2.104 3.995 1.00 86.50 83 SER A CA 1
ATOM 656 C C . SER A 1 83 ? -10.452 -3.628 3.918 1.00 86.50 83 SER A C 1
ATOM 658 O O . SER A 1 83 ? -11.471 -4.098 3.424 1.00 86.50 83 SER A O 1
ATOM 660 N N . LYS A 1 84 ? -9.473 -4.405 4.411 1.00 87.56 84 LYS A N 1
ATOM 661 C CA . LYS A 1 84 ? -9.465 -5.879 4.406 1.00 87.56 84 LYS A CA 1
ATOM 662 C C . LYS A 1 84 ? -9.596 -6.506 3.008 1.00 87.56 84 LYS A C 1
ATOM 664 O O . LYS A 1 84 ? -10.112 -7.613 2.882 1.00 87.56 84 LYS A O 1
ATOM 669 N N . VAL A 1 85 ? -9.112 -5.825 1.969 1.00 87.00 85 VAL A N 1
ATOM 670 C CA . VAL A 1 85 ? -9.049 -6.395 0.615 1.00 87.00 85 VAL A CA 1
ATOM 671 C C . VAL A 1 85 ? -7.893 -7.390 0.554 1.00 87.00 85 VAL A C 1
ATOM 673 O O . VAL A 1 85 ? -6.768 -7.055 0.934 1.00 87.00 85 VAL A O 1
ATOM 676 N N . ASP A 1 86 ? -8.156 -8.601 0.062 1.00 82.19 86 ASP A N 1
ATOM 677 C CA . ASP A 1 86 ? -7.133 -9.636 -0.080 1.00 82.19 86 ASP A CA 1
ATOM 678 C C . ASP A 1 86 ? -6.148 -9.272 -1.205 1.00 82.19 86 ASP A C 1
ATOM 680 O O . ASP A 1 86 ? -6.453 -9.358 -2.396 1.00 82.19 86 ASP A O 1
ATOM 684 N N . LEU A 1 87 ? -4.958 -8.817 -0.809 1.00 80.44 87 LEU A N 1
ATOM 685 C CA . LEU A 1 87 ? -3.850 -8.516 -1.717 1.00 80.44 87 LEU A CA 1
ATOM 686 C C . LEU A 1 87 ? -2.900 -9.705 -1.901 1.00 80.44 87 LEU A C 1
ATOM 688 O O . LEU A 1 87 ? -2.080 -9.679 -2.823 1.00 80.44 87 LEU A O 1
ATOM 692 N N . ASP A 1 88 ? -2.997 -10.731 -1.055 1.00 80.31 88 ASP A N 1
ATOM 693 C CA . ASP A 1 88 ? -2.123 -11.902 -1.107 1.00 80.31 88 ASP A CA 1
ATOM 694 C C . ASP A 1 88 ? -2.533 -12.849 -2.246 1.00 80.31 88 ASP A C 1
ATOM 696 O O . ASP A 1 88 ? -1.683 -13.550 -2.805 1.00 80.31 88 ASP A O 1
ATOM 700 N N . ARG A 1 89 ? -3.792 -12.766 -2.703 1.00 81.88 89 ARG A N 1
ATOM 701 C CA . ARG A 1 89 ? -4.306 -13.489 -3.881 1.00 81.88 89 ARG A CA 1
ATOM 702 C C . ARG A 1 89 ? -3.527 -13.256 -5.176 1.00 81.88 89 ARG A C 1
ATOM 704 O O . ARG A 1 89 ? -3.586 -14.086 -6.075 1.00 81.88 89 ARG A O 1
ATOM 711 N N . PHE A 1 90 ? -2.790 -12.150 -5.285 1.00 80.50 90 PHE A N 1
ATOM 712 C CA . PHE A 1 90 ? -2.061 -11.798 -6.504 1.00 80.50 90 PHE A CA 1
ATOM 713 C C . PHE A 1 90 ? -0.682 -12.476 -6.648 1.00 80.50 90 PHE A C 1
ATOM 715 O O . PHE A 1 90 ? 0.125 -12.057 -7.481 1.00 80.50 90 PHE A O 1
ATOM 722 N N . GLY A 1 91 ? -0.357 -13.469 -5.806 1.00 65.31 91 GLY A N 1
ATOM 723 C CA . GLY A 1 91 ? 0.807 -14.360 -5.970 1.00 65.31 91 GLY A CA 1
ATOM 724 C C . GLY A 1 91 ? 2.190 -13.683 -5.962 1.00 65.31 91 GLY A C 1
ATOM 725 O O . GLY A 1 91 ? 3.195 -14.294 -6.318 1.00 65.31 91 GLY A O 1
ATOM 726 N N . GLY A 1 92 ? 2.272 -12.405 -5.579 1.00 54.91 92 GLY A N 1
ATOM 727 C CA . GLY A 1 92 ? 3.399 -11.523 -5.900 1.00 54.91 92 GLY A CA 1
ATOM 728 C C . GLY A 1 92 ? 4.513 -11.401 -4.857 1.00 54.91 92 GLY A C 1
ATOM 729 O O . GLY A 1 92 ? 5.284 -10.442 -4.932 1.00 54.91 92 GLY A O 1
ATOM 730 N N . GLN A 1 93 ? 4.624 -12.308 -3.878 1.00 50.41 93 GLN A N 1
ATOM 731 C CA . GLN A 1 93 ? 5.716 -12.262 -2.888 1.00 50.41 93 GLN A CA 1
ATOM 732 C C . GLN A 1 93 ? 7.030 -12.910 -3.360 1.00 50.41 93 GLN A C 1
ATOM 734 O O . GLN A 1 93 ? 7.994 -12.986 -2.594 1.00 50.41 93 GLN A O 1
ATOM 739 N N . THR A 1 94 ? 7.142 -13.318 -4.624 1.00 48.38 94 THR A N 1
ATOM 740 C CA . THR A 1 94 ? 8.385 -13.909 -5.128 1.00 48.38 94 THR A CA 1
ATOM 741 C C . THR A 1 94 ? 9.374 -12.811 -5.549 1.00 48.38 94 THR A C 1
ATOM 743 O O . THR A 1 94 ? 9.317 -12.240 -6.633 1.00 48.38 94 THR A O 1
ATOM 746 N N . GLU A 1 95 ? 10.288 -12.501 -4.626 1.00 49.41 95 GLU A N 1
ATOM 747 C CA . GLU A 1 95 ? 11.624 -11.938 -4.867 1.00 49.41 95 GLU A CA 1
ATOM 748 C C . GLU A 1 95 ? 11.757 -10.498 -5.401 1.00 49.41 95 GLU A C 1
ATOM 750 O O . GLU A 1 95 ? 12.297 -10.224 -6.472 1.00 49.41 95 GLU A O 1
ATOM 755 N N . ARG A 1 96 ? 11.497 -9.509 -4.538 1.00 48.94 96 ARG A N 1
ATOM 756 C CA . ARG A 1 96 ? 12.242 -8.231 -4.594 1.00 48.94 96 ARG A CA 1
ATOM 757 C C . ARG A 1 96 ? 13.376 -8.175 -3.570 1.00 48.94 96 ARG A C 1
ATOM 759 O O . ARG A 1 96 ? 13.671 -7.116 -3.027 1.00 48.94 96 ARG A O 1
ATOM 766 N N . LYS A 1 97 ? 14.119 -9.272 -3.382 1.00 48.81 97 LYS A N 1
ATOM 767 C CA . LYS A 1 97 ? 15.500 -9.204 -2.862 1.00 48.81 97 LYS A CA 1
ATOM 768 C C . LYS A 1 97 ? 16.464 -8.740 -3.963 1.00 48.81 97 LYS A C 1
ATOM 770 O O . LYS A 1 97 ? 17.552 -9.278 -4.123 1.00 48.81 97 LYS A O 1
ATOM 775 N N . ARG A 1 98 ? 16.134 -7.677 -4.707 1.00 50.78 98 ARG A N 1
ATOM 776 C CA . ARG A 1 98 ? 17.199 -6.911 -5.362 1.00 50.78 98 ARG A CA 1
ATOM 777 C C . ARG A 1 98 ? 17.891 -6.155 -4.243 1.00 50.78 98 ARG A C 1
ATOM 779 O O . ARG A 1 98 ? 17.450 -5.069 -3.872 1.00 50.78 98 ARG A O 1
ATOM 786 N N . LEU A 1 99 ? 18.929 -6.762 -3.659 1.00 54.09 99 LEU A N 1
ATOM 787 C CA . LEU A 1 99 ? 19.890 -6.059 -2.818 1.00 54.09 99 LEU A CA 1
ATOM 788 C C . LEU A 1 99 ? 20.321 -4.830 -3.615 1.00 54.09 99 LEU A C 1
ATOM 790 O O . LEU A 1 99 ? 21.069 -4.928 -4.586 1.00 54.09 99 LEU A O 1
ATOM 794 N N . ARG A 1 100 ? 19.757 -3.670 -3.277 1.00 53.28 100 ARG A N 1
ATOM 795 C CA . ARG A 1 100 ? 20.061 -2.416 -3.952 1.00 53.28 100 ARG A CA 1
ATOM 796 C C . ARG A 1 100 ? 21.456 -2.036 -3.477 1.00 53.28 100 ARG A C 1
ATOM 798 O O . ARG A 1 100 ? 21.606 -1.324 -2.488 1.00 53.28 100 ARG A O 1
ATOM 805 N N . ILE A 1 101 ? 22.482 -2.584 -4.128 1.00 64.00 101 ILE A N 1
ATOM 806 C CA . ILE A 1 101 ? 23.873 -2.228 -3.869 1.00 64.00 101 ILE A CA 1
ATOM 807 C C . ILE A 1 101 ? 23.977 -0.741 -4.194 1.00 64.00 101 ILE A C 1
ATOM 809 O O . ILE A 1 101 ? 23.899 -0.319 -5.350 1.00 64.00 101 ILE A O 1
ATOM 813 N N . ARG A 1 102 ? 24.066 0.080 -3.149 1.00 64.25 102 ARG A N 1
ATOM 814 C CA . ARG A 1 102 ? 24.228 1.524 -3.275 1.00 64.25 102 ARG A CA 1
ATOM 815 C C . ARG A 1 102 ? 25.578 1.766 -3.948 1.00 64.25 102 ARG A C 1
ATOM 817 O O . ARG A 1 102 ? 26.613 1.629 -3.303 1.00 64.25 102 ARG A O 1
ATOM 824 N N . LYS A 1 103 ? 25.586 2.117 -5.240 1.00 65.75 103 LYS A N 1
ATOM 825 C CA . LYS A 1 103 ? 26.811 2.562 -5.919 1.00 65.75 103 LYS A CA 1
ATOM 826 C C . LYS A 1 103 ? 27.330 3.798 -5.177 1.00 65.75 103 LYS A C 1
ATOM 828 O O . LYS A 1 103 ? 26.660 4.830 -5.128 1.00 65.75 103 LYS A O 1
ATOM 833 N N . LYS A 1 104 ? 28.494 3.675 -4.536 1.00 66.19 104 LYS A N 1
ATOM 834 C CA . LYS A 1 104 ? 29.183 4.787 -3.870 1.00 66.19 104 LYS A CA 1
ATOM 835 C C . LYS A 1 104 ? 29.530 5.808 -4.961 1.00 66.19 104 LYS A C 1
ATOM 837 O O . LYS A 1 104 ? 30.212 5.454 -5.920 1.00 66.19 104 LYS A O 1
ATOM 842 N N . LYS A 1 105 ? 29.028 7.045 -4.857 1.00 64.31 105 LYS A N 1
ATOM 843 C CA . LYS A 1 105 ? 29.422 8.144 -5.756 1.00 64.31 105 LYS A CA 1
ATOM 844 C C . LYS A 1 105 ? 30.942 8.299 -5.615 1.00 64.31 105 LYS A C 1
ATOM 846 O O . LYS A 1 105 ? 31.411 8.609 -4.520 1.00 64.31 105 LYS A O 1
ATOM 851 N N . ARG A 1 106 ? 31.711 8.017 -6.672 1.00 66.94 106 ARG A N 1
ATOM 852 C CA . ARG A 1 106 ? 33.145 8.336 -6.691 1.00 66.94 106 ARG A CA 1
ATOM 853 C C . ARG A 1 106 ? 33.238 9.862 -6.620 1.00 66.94 106 ARG A C 1
ATOM 855 O O . ARG A 1 106 ? 32.626 10.541 -7.439 1.00 66.94 106 ARG A O 1
ATOM 862 N N . ARG A 1 107 ? 33.908 10.400 -5.598 1.00 61.59 107 ARG A N 1
ATOM 863 C CA . ARG A 1 107 ? 34.274 11.820 -5.577 1.00 61.59 107 ARG A CA 1
ATOM 864 C C . ARG A 1 107 ? 35.274 12.005 -6.719 1.00 61.59 107 ARG A C 1
ATOM 866 O O . ARG A 1 107 ? 36.388 11.506 -6.609 1.00 61.59 107 ARG A O 1
ATOM 873 N N . CYS A 1 108 ? 34.870 12.645 -7.814 1.00 54.34 108 CYS A N 1
ATOM 874 C CA . CYS A 1 108 ? 35.834 13.199 -8.757 1.00 54.34 108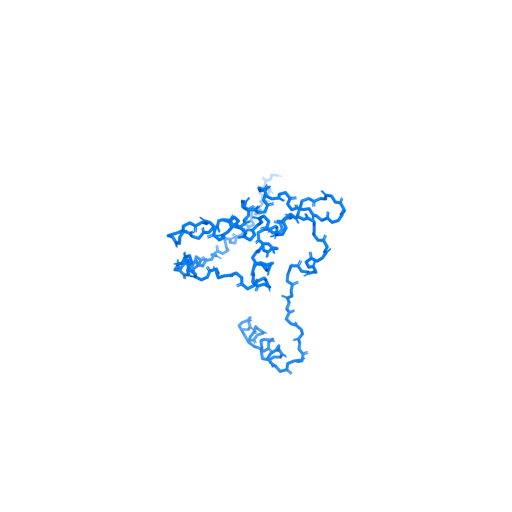 CYS A CA 1
ATOM 875 C C . CYS A 1 108 ? 36.519 14.352 -8.025 1.00 54.34 108 CYS A C 1
ATOM 877 O O . CYS A 1 108 ? 35.929 15.416 -7.862 1.00 54.34 108 CYS A O 1
ATOM 879 N N . VAL A 1 109 ? 37.715 14.104 -7.496 1.00 52.06 109 VAL A N 1
ATOM 880 C CA . VAL A 1 109 ? 38.607 15.183 -7.087 1.00 52.06 109 VAL A CA 1
ATOM 881 C C . VAL A 1 109 ? 39.159 15.736 -8.392 1.00 52.06 109 VAL A C 1
ATOM 883 O O . VAL A 1 109 ? 39.972 15.089 -9.046 1.00 52.06 109 VAL A O 1
ATOM 886 N N . PHE A 1 110 ? 38.622 16.871 -8.829 1.00 50.88 110 PHE A N 1
ATOM 887 C CA . PHE A 1 110 ? 39.195 17.639 -9.925 1.00 50.88 110 PHE A CA 1
ATOM 888 C C . PHE A 1 110 ? 40.497 18.237 -9.377 1.00 50.88 110 PHE A C 1
ATOM 890 O O . PHE A 1 110 ? 40.479 19.250 -8.684 1.00 50.88 110 PHE A O 1
ATOM 897 N N . LEU A 1 111 ? 41.615 17.537 -9.573 1.00 49.59 111 LEU A N 1
ATOM 898 C CA . LEU A 1 111 ? 42.944 18.106 -9.375 1.00 49.59 111 LEU A CA 1
ATOM 899 C C . LEU A 1 111 ? 43.159 19.092 -10.523 1.00 49.59 111 LEU A C 1
ATOM 901 O O . LEU A 1 111 ? 43.508 18.694 -11.631 1.00 49.59 111 LEU A O 1
ATOM 905 N N . ALA A 1 112 ? 42.873 20.366 -10.266 1.00 48.22 112 ALA A N 1
ATOM 906 C CA . ALA A 1 112 ? 43.318 21.453 -11.119 1.00 48.22 112 ALA A CA 1
ATOM 907 C C . ALA A 1 112 ? 44.840 21.569 -10.955 1.00 48.22 112 ALA A C 1
ATOM 909 O O . ALA A 1 112 ? 45.328 22.147 -9.990 1.00 48.22 112 ALA A O 1
ATOM 910 N N . PHE A 1 113 ? 45.578 20.939 -11.864 1.00 43.69 113 PHE A N 1
ATOM 911 C CA . PHE A 1 113 ? 46.920 21.380 -12.213 1.00 43.69 113 PHE A CA 1
ATOM 912 C C . PHE A 1 113 ? 46.758 22.349 -13.375 1.00 43.69 113 PHE A C 1
ATOM 914 O O . PHE A 1 113 ? 46.349 21.904 -14.443 1.00 43.69 113 PHE A O 1
ATOM 921 N N . PHE A 1 114 ? 47.001 23.635 -13.135 1.00 49.31 114 PHE A N 1
ATOM 922 C CA . PHE A 1 114 ? 47.722 24.557 -14.016 1.00 49.31 114 PHE A CA 1
ATOM 923 C C . PHE A 1 114 ? 47.965 25.867 -13.268 1.00 49.31 114 PHE A C 1
ATOM 925 O O . PHE A 1 114 ? 47.009 26.356 -12.623 1.00 49.31 114 PHE A O 1
#

Organism: NCBI:txid252671

Secondary structure (DSSP, 8-state):
-HHHHHHHHHHHHHTTSS----TT--GGGEES-HHHHHHHHHHS-TTS---HHHHHHHTT-EETTSPPPTTHHHHHHHHHHHTT---GGG-TTS--------------------

Radius of gyration: 19.95 Å; chains: 1; bounding box: 63×39×38 Å

Sequence (114 aa):
EAKLRTIQRKEKEAQGLAKPSNHVGNLDNYVFDRDGVIKFVESLPNDKPPIMRQIAINFKIKHKNGNVPENGGQIISNFLQVSKVDLDRFGGQTERKRLRIRKKKRRCVFLAFF